Protein AF-A0A2V9P1N3-F1 (afdb_monomer)

Solvent-accessible surface area (backbone atoms only — not comparable to full-atom values): 7819 Å² total; per-residue (Å²): 122,79,70,84,74,66,87,66,58,47,77,62,21,64,32,61,63,44,96,41,35,33,43,36,26,7,25,31,61,86,77,33,31,44,36,36,34,40,31,68,61,78,52,60,45,81,46,84,56,72,64,86,40,97,46,54,18,40,27,36,18,36,30,47,68,40,92,42,38,32,39,37,25,7,20,25,29,55,65,27,61,36,38,34,39,30,65,62,82,52,49,41,81,47,78,66,72,87,90,54,98,69,39,31,60,24,33,32,45,47,51,47,58,82,44,90,43,40,30,42,36,35,33,32,33,24,32,60,93,61,81,54,43,75,44,82,39,35,36,38,32,66,61,84,48,47,38,82,49,137

Radius of gyration: 15.2 Å; Cα contacts (8 Å, |Δi|>4): 409; chains: 1; bounding box: 40×20×45 Å

Mean predicted aligned error: 4.46 Å

Secondary structure (DSSP, 8-state):
------TTEEEEEEEEEETTEEEEEEEETTTTEEEEEEE-SS-EEEE------SS-EEEEEEEEEETTEEEEEEEESSS-EEEEEE-SS-EEE-PPP---TT-EEEEEEEEEEEETTEEEEEEEEEEGGGTTEEEEEEEEE-SS-EEE--

pLDDT: mean 92.01, std 10.09, range [45.69, 98.88]

Foldseek 3Di:
DDAPDDPAWDWQEKDAPDLQWIKIWWARPVQLAIWIWTGRNPDIDTADEDAPESHRDTWNYKEDQHLQWIKTWWARAFQGIWIWTGRNPYIDTADADDDDNQKTNWIWHDWYDPHLQWIKTKDWIFRVVVVRDIDIWMWTRRNRHIDTDD

Structure (mmCIF, N/CA/C/O backbone):
data_AF-A0A2V9P1N3-F1
#
_entry.id   AF-A0A2V9P1N3-F1
#
loop_
_atom_site.group_PDB
_atom_site.id
_atom_site.type_symbol
_atom_site.label_atom_id
_atom_site.label_alt_id
_atom_site.label_comp_id
_atom_site.label_asym_id
_atom_site.label_entity_id
_atom_site.label_seq_id
_atom_site.pdbx_PDB_ins_code
_atom_site.Cartn_x
_atom_site.Cartn_y
_atom_site.Cartn_z
_atom_site.occupancy
_atom_site.B_iso_or_equiv
_atom_site.auth_seq_id
_atom_site.auth_comp_id
_atom_site.auth_asym_id
_atom_site.auth_atom_id
_atom_site.pdbx_PDB_model_num
ATOM 1 N N . MET A 1 1 ? 17.206 -10.928 -11.844 1.00 45.69 1 MET A N 1
ATOM 2 C CA . MET A 1 1 ? 18.199 -10.414 -10.870 1.00 45.69 1 MET A CA 1
ATOM 3 C C . MET A 1 1 ? 17.622 -10.559 -9.470 1.00 45.69 1 MET A C 1
ATOM 5 O O . MET A 1 1 ? 16.397 -10.562 -9.383 1.00 45.69 1 MET A O 1
ATOM 9 N N . PRO A 1 2 ? 18.433 -10.720 -8.407 1.00 54.91 2 PRO A N 1
ATOM 10 C CA . PRO A 1 2 ? 17.907 -10.651 -7.044 1.00 54.91 2 PRO A CA 1
ATOM 11 C C . PRO A 1 2 ? 17.276 -9.272 -6.787 1.00 54.91 2 PRO A C 1
ATOM 13 O O . PRO A 1 2 ? 17.628 -8.307 -7.469 1.00 54.91 2 PRO A O 1
ATOM 16 N N . SER A 1 3 ? 16.337 -9.203 -5.835 1.00 56.53 3 SER A N 1
ATOM 17 C CA . SER A 1 3 ? 15.799 -7.938 -5.310 1.00 56.53 3 SER A CA 1
ATOM 18 C C . SER A 1 3 ? 16.951 -6.971 -5.012 1.00 56.53 3 SER A C 1
ATOM 20 O O . SER A 1 3 ? 17.994 -7.443 -4.544 1.00 56.53 3 SER A O 1
ATOM 22 N N . PRO A 1 4 ? 16.802 -5.649 -5.234 1.00 65.69 4 PRO A N 1
ATOM 23 C CA . PRO A 1 4 ? 17.688 -4.685 -4.602 1.00 65.69 4 PRO A CA 1
ATOM 24 C C . PRO A 1 4 ? 17.687 -5.016 -3.108 1.00 65.69 4 PRO A C 1
ATOM 26 O O . PRO A 1 4 ? 16.629 -5.029 -2.485 1.00 65.69 4 PRO A O 1
ATOM 29 N N . SER A 1 5 ? 18.832 -5.427 -2.573 1.00 59.41 5 SER A N 1
ATOM 30 C CA . SER A 1 5 ? 18.956 -5.792 -1.167 1.00 59.41 5 SER A CA 1
ATOM 31 C C . SER A 1 5 ? 19.928 -4.832 -0.512 1.00 59.41 5 SER A C 1
ATOM 33 O O . SER A 1 5 ? 21.139 -4.912 -0.743 1.00 59.41 5 SER A O 1
ATOM 35 N N . VAL A 1 6 ? 19.391 -3.951 0.322 1.00 53.31 6 VAL A N 1
ATOM 36 C CA . VAL A 1 6 ? 20.082 -3.535 1.539 1.00 53.31 6 VAL A CA 1
ATOM 37 C C . VAL A 1 6 ? 19.714 -4.583 2.598 1.00 53.31 6 VAL A C 1
ATOM 39 O O . VAL A 1 6 ?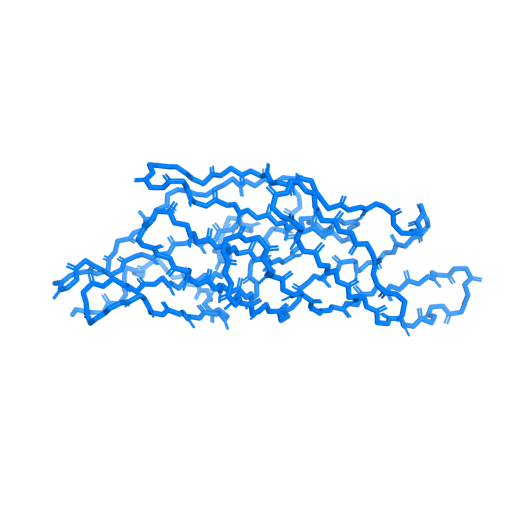 18.632 -5.165 2.550 1.00 53.31 6 VAL A O 1
ATOM 42 N N . ASN A 1 7 ? 20.640 -4.941 3.488 1.00 60.03 7 ASN A N 1
ATOM 43 C CA . ASN A 1 7 ? 20.359 -5.939 4.524 1.00 60.03 7 ASN A CA 1
ATOM 44 C C . ASN A 1 7 ? 19.136 -5.516 5.365 1.00 60.03 7 ASN A C 1
ATOM 46 O O . ASN A 1 7 ? 19.045 -4.355 5.754 1.00 60.03 7 ASN A O 1
ATOM 50 N N . ASP A 1 8 ? 18.273 -6.487 5.682 1.00 73.88 8 ASP A N 1
ATOM 51 C CA . ASP A 1 8 ? 17.129 -6.408 6.610 1.00 73.88 8 ASP A CA 1
ATOM 52 C C . ASP A 1 8 ? 15.772 -5.902 6.072 1.00 73.88 8 ASP A C 1
ATOM 54 O O . ASP A 1 8 ? 14.832 -5.781 6.857 1.00 73.88 8 ASP A O 1
ATOM 58 N N . ASP A 1 9 ? 15.591 -5.708 4.765 1.00 87.44 9 ASP A N 1
ATOM 59 C CA . ASP A 1 9 ? 14.266 -5.419 4.184 1.00 87.44 9 ASP A CA 1
ATOM 60 C C . ASP A 1 9 ? 13.329 -6.647 4.199 1.00 87.44 9 ASP A C 1
ATOM 62 O O . ASP A 1 9 ? 13.755 -7.784 3.977 1.00 87.44 9 ASP A O 1
ATOM 66 N N . ILE A 1 10 ? 12.029 -6.426 4.437 1.00 91.56 10 ILE A N 1
ATOM 67 C CA . ILE A 1 10 ? 10.997 -7.477 4.409 1.00 91.56 10 ILE A CA 1
ATOM 68 C C . ILE A 1 10 ? 9.875 -7.050 3.466 1.00 91.56 10 ILE A C 1
ATOM 70 O O . ILE A 1 10 ? 9.320 -5.966 3.631 1.00 91.56 10 ILE A O 1
ATOM 74 N N . LEU A 1 11 ? 9.509 -7.926 2.525 1.00 94.62 11 LEU A N 1
ATOM 75 C CA . LEU A 1 11 ? 8.337 -7.774 1.657 1.00 94.62 11 LEU A CA 1
ATOM 76 C C . LEU A 1 11 ? 7.183 -8.632 2.185 1.00 94.62 11 LEU A C 1
ATOM 78 O O . LEU A 1 11 ? 7.379 -9.808 2.499 1.00 94.62 11 LEU A O 1
ATOM 82 N N . PHE A 1 12 ? 5.992 -8.045 2.267 1.00 97.19 12 PHE A N 1
ATOM 83 C CA . PHE A 1 12 ? 4.785 -8.688 2.794 1.00 97.19 12 PHE A CA 1
ATOM 84 C C . PHE A 1 12 ? 3.738 -8.963 1.711 1.00 97.19 12 PHE A C 1
ATOM 86 O O . PHE A 1 12 ? 3.041 -9.973 1.794 1.00 97.19 12 PHE A O 1
ATOM 93 N N . GLY A 1 13 ? 3.659 -8.107 0.689 1.00 97.69 13 GLY A N 1
ATOM 94 C CA . GLY A 1 13 ? 2.672 -8.205 -0.384 1.00 97.69 13 GLY A CA 1
ATOM 95 C C . GLY A 1 13 ? 3.305 -8.107 -1.768 1.00 97.69 13 GLY A C 1
ATOM 96 O O . GLY A 1 13 ? 4.335 -7.455 -1.942 1.00 97.69 13 GLY A O 1
ATOM 97 N N . VAL A 1 14 ? 2.674 -8.749 -2.751 1.00 98.50 14 VAL A N 1
ATOM 98 C CA . VAL A 1 14 ? 3.022 -8.655 -4.172 1.00 98.50 14 VAL A CA 1
ATOM 99 C C . VAL A 1 14 ? 1.758 -8.771 -5.017 1.00 98.50 14 VAL A C 1
ATOM 101 O O . VAL A 1 14 ? 0.900 -9.596 -4.708 1.00 98.50 14 VAL A O 1
ATOM 104 N N . ASP A 1 15 ? 1.663 -7.979 -6.080 1.00 98.62 15 ASP A N 1
ATOM 105 C CA . ASP A 1 15 ? 0.611 -8.096 -7.090 1.00 98.62 15 ASP A CA 1
ATOM 106 C C . ASP A 1 15 ? 1.134 -7.705 -8.480 1.00 98.62 15 ASP A C 1
ATOM 108 O O . ASP A 1 15 ? 2.130 -6.986 -8.603 1.00 98.62 15 ASP A O 1
ATOM 112 N N . ALA A 1 16 ? 0.499 -8.214 -9.534 1.00 98.06 16 ALA A N 1
ATOM 113 C CA . ALA A 1 16 ? 0.950 -8.063 -10.913 1.00 98.06 16 ALA A CA 1
ATOM 114 C C . ALA A 1 16 ? -0.156 -7.515 -11.818 1.00 98.06 16 ALA A C 1
ATOM 116 O O . ALA A 1 16 ? -1.201 -8.139 -11.976 1.00 98.06 16 ALA A O 1
ATOM 117 N N . VAL A 1 17 ? 0.139 -6.417 -12.517 1.00 97.62 17 VAL A N 1
ATOM 118 C CA . VAL A 1 17 ? -0.677 -5.937 -13.644 1.00 97.62 17 VAL A CA 1
ATOM 119 C C . VAL A 1 17 ? -0.378 -6.773 -14.891 1.00 97.62 17 VAL A C 1
ATOM 121 O O . VAL A 1 17 ? -1.272 -7.137 -15.654 1.00 97.62 17 VAL A O 1
ATOM 124 N N . ALA A 1 18 ? 0.902 -7.089 -15.112 1.00 97.69 18 ALA A N 1
ATOM 125 C CA . ALA A 1 18 ? 1.386 -7.849 -16.259 1.00 97.69 18 ALA A CA 1
ATOM 126 C C . ALA A 1 18 ? 2.719 -8.547 -15.941 1.00 97.69 18 ALA A C 1
ATOM 128 O O . ALA A 1 18 ? 3.355 -8.298 -14.920 1.00 97.69 18 ALA A O 1
ATOM 129 N N . SER A 1 19 ? 3.215 -9.390 -16.854 1.00 97.38 19 SER A N 1
ATOM 130 C CA . SER A 1 19 ? 4.518 -10.068 -16.692 1.00 97.38 19 SER A CA 1
ATOM 131 C C . SER A 1 19 ? 5.719 -9.115 -16.572 1.00 97.38 19 SER A C 1
ATOM 133 O O . SER A 1 19 ? 6.813 -9.530 -16.189 1.00 97.38 19 SER A O 1
ATOM 135 N N . ASN A 1 20 ? 5.528 -7.856 -16.956 1.00 97.31 20 ASN A N 1
ATOM 136 C CA . ASN A 1 20 ? 6.509 -6.778 -16.937 1.00 97.31 20 ASN A CA 1
ATOM 137 C C . ASN A 1 20 ? 6.068 -5.584 -16.080 1.00 97.31 20 ASN A C 1
ATOM 139 O O . ASN A 1 20 ? 6.581 -4.488 -16.271 1.00 97.31 20 ASN A O 1
ATOM 143 N N . ASP A 1 21 ? 5.090 -5.791 -15.202 1.00 98.31 21 ASP A N 1
ATOM 144 C CA . ASP A 1 21 ? 4.570 -4.757 -14.318 1.00 98.31 21 ASP A CA 1
ATOM 145 C C . ASP A 1 21 ? 4.055 -5.426 -13.042 1.00 98.31 21 ASP A C 1
ATOM 147 O O . ASP A 1 21 ? 2.928 -5.929 -12.985 1.00 98.31 21 ASP A O 1
ATOM 151 N N . VAL A 1 22 ? 4.949 -5.530 -12.059 1.00 98.56 22 VAL A N 1
ATOM 152 C CA . VAL A 1 22 ? 4.690 -6.196 -10.778 1.00 98.56 22 VAL A CA 1
ATOM 153 C C . VAL A 1 22 ? 5.157 -5.288 -9.656 1.00 98.56 22 VAL A C 1
ATOM 155 O O . VAL A 1 22 ? 6.270 -4.764 -9.698 1.00 98.56 22 VAL A O 1
ATOM 158 N N . TRP A 1 23 ? 4.329 -5.142 -8.633 1.00 98.50 23 TRP A N 1
ATOM 159 C CA . TRP A 1 23 ? 4.631 -4.365 -7.441 1.00 98.50 23 TRP A CA 1
ATOM 160 C C . TRP A 1 23 ? 4.787 -5.288 -6.248 1.00 98.50 23 TRP A C 1
ATOM 162 O O . TRP A 1 23 ? 3.983 -6.196 -6.056 1.00 98.50 23 TRP A O 1
ATOM 172 N N . ALA A 1 24 ? 5.802 -5.042 -5.425 1.00 98.00 24 ALA A N 1
ATOM 173 C CA . ALA A 1 24 ? 5.909 -5.644 -4.106 1.00 98.00 24 ALA A CA 1
ATOM 174 C C . ALA A 1 24 ? 6.114 -4.562 -3.051 1.00 98.00 24 ALA A C 1
ATOM 176 O O . ALA A 1 24 ? 6.767 -3.544 -3.295 1.00 98.00 24 ALA A O 1
ATOM 177 N N . VAL A 1 25 ? 5.533 -4.785 -1.877 1.00 98.06 25 VAL A N 1
ATOM 178 C CA . VAL A 1 25 ? 5.512 -3.806 -0.792 1.00 98.06 25 VAL A CA 1
ATOM 179 C C . VAL A 1 25 ? 5.921 -4.430 0.526 1.00 98.06 25 VAL A C 1
ATOM 181 O O . VAL A 1 25 ? 5.774 -5.638 0.746 1.00 98.06 25 VAL A O 1
ATOM 184 N N . GLY A 1 26 ? 6.447 -3.596 1.410 1.00 96.44 26 GLY A N 1
ATOM 185 C CA . GLY A 1 26 ? 6.920 -4.043 2.699 1.00 96.44 26 GLY A CA 1
ATOM 186 C C . GLY A 1 26 ? 7.429 -2.927 3.594 1.00 96.44 26 GLY A C 1
ATOM 187 O O . GLY A 1 26 ? 6.889 -1.817 3.605 1.00 96.44 26 GLY A O 1
ATOM 188 N N . ARG A 1 27 ? 8.496 -3.234 4.335 1.00 93.38 27 ARG A N 1
ATOM 189 C CA . ARG A 1 27 ? 9.238 -2.269 5.152 1.00 93.38 27 ARG A CA 1
ATOM 190 C C . ARG A 1 27 ? 10.741 -2.434 4.995 1.00 93.38 27 ARG A C 1
ATOM 192 O O . ARG A 1 27 ? 11.226 -3.563 4.868 1.00 93.38 27 ARG A O 1
ATOM 199 N N . SER A 1 28 ? 11.465 -1.329 5.130 1.00 90.31 28 SER A N 1
ATOM 200 C CA . SER A 1 28 ? 12.897 -1.375 5.415 1.00 90.31 28 SER A CA 1
ATOM 201 C C . SER A 1 28 ? 13.129 -1.383 6.921 1.00 90.31 28 SER A C 1
ATOM 203 O O . SER A 1 28 ? 12.667 -0.483 7.622 1.00 90.31 28 SER A O 1
ATOM 205 N N . GLN A 1 29 ? 13.828 -2.392 7.451 1.00 78.25 29 GLN A N 1
ATOM 206 C CA . GLN A 1 29 ? 14.043 -2.484 8.903 1.00 78.25 29 GLN A CA 1
ATOM 207 C C . GLN A 1 29 ? 15.134 -1.561 9.437 1.00 78.25 29 GLN A C 1
ATOM 209 O O . GLN A 1 29 ? 15.116 -1.260 10.627 1.00 78.25 29 GLN A O 1
ATOM 214 N N . GLN A 1 30 ? 16.070 -1.104 8.602 1.00 77.12 30 GLN A N 1
ATOM 215 C CA . GLN A 1 30 ? 17.079 -0.142 9.058 1.00 77.12 30 GLN A CA 1
ATOM 216 C C . GLN A 1 30 ? 16.466 1.231 9.326 1.00 77.12 30 GLN A C 1
ATOM 218 O O . GLN A 1 30 ? 16.861 1.907 10.273 1.00 77.12 30 GLN A O 1
ATOM 223 N N . GLU A 1 31 ? 15.500 1.624 8.497 1.00 80.06 31 GLU A N 1
ATOM 224 C CA . GLU A 1 31 ? 14.904 2.958 8.532 1.00 80.06 31 GLU A CA 1
ATOM 225 C C . GLU A 1 31 ? 13.496 2.975 9.143 1.00 80.06 31 GLU A C 1
ATOM 227 O O . GLU A 1 31 ? 12.990 4.051 9.443 1.00 80.06 31 GLU A O 1
ATOM 232 N N . ALA A 1 32 ? 12.879 1.806 9.365 1.00 87.12 32 ALA A N 1
ATOM 233 C CA . ALA A 1 32 ? 11.502 1.677 9.853 1.00 87.12 32 ALA A CA 1
ATOM 234 C C . ALA A 1 32 ? 10.466 2.397 8.958 1.00 87.12 32 ALA A C 1
ATOM 236 O O . ALA A 1 32 ? 9.439 2.898 9.422 1.00 87.12 32 ALA A O 1
ATOM 237 N N . VAL A 1 33 ? 10.741 2.434 7.652 1.00 93.56 33 VAL A N 1
ATOM 238 C CA . VAL A 1 33 ? 9.937 3.107 6.622 1.00 93.56 33 VAL A CA 1
ATOM 239 C C . VAL A 1 33 ? 9.248 2.108 5.698 1.00 93.56 33 VAL A C 1
ATOM 241 O O . VAL A 1 33 ? 9.676 0.955 5.568 1.00 93.56 33 VAL A O 1
ATOM 244 N N . THR A 1 34 ? 8.209 2.580 5.009 1.00 96.38 34 THR A N 1
ATOM 245 C CA . THR A 1 34 ? 7.577 1.854 3.907 1.00 96.38 34 THR A CA 1
ATOM 246 C C . THR A 1 34 ? 8.598 1.510 2.825 1.00 96.38 34 THR A C 1
ATOM 248 O O . THR A 1 34 ? 9.529 2.266 2.551 1.00 96.38 34 THR A O 1
ATOM 251 N N . LEU A 1 35 ? 8.408 0.355 2.192 1.00 95.88 35 LEU A N 1
ATOM 252 C CA . LEU A 1 35 ? 9.185 -0.068 1.034 1.00 95.88 35 LEU A CA 1
ATOM 253 C C . LEU A 1 35 ? 8.227 -0.414 -0.100 1.00 95.88 35 LEU A C 1
ATOM 255 O O . LEU A 1 35 ? 7.338 -1.243 0.086 1.00 95.88 35 LEU A O 1
ATOM 259 N N . THR A 1 36 ? 8.444 0.173 -1.276 1.00 97.31 36 THR A N 1
ATOM 260 C CA . THR A 1 36 ? 7.811 -0.274 -2.521 1.00 97.31 36 THR A CA 1
ATOM 261 C C . THR A 1 36 ? 8.885 -0.573 -3.555 1.00 97.31 36 THR A C 1
ATOM 263 O O . THR A 1 36 ? 9.858 0.172 -3.703 1.00 97.31 36 THR A O 1
ATOM 266 N N . ILE A 1 37 ? 8.731 -1.693 -4.254 1.00 96.38 37 ILE A N 1
ATOM 267 C CA . ILE A 1 37 ? 9.598 -2.077 -5.363 1.00 96.38 37 ILE A CA 1
ATOM 268 C C . ILE A 1 37 ? 8.754 -2.452 -6.578 1.00 96.38 37 ILE A C 1
ATOM 270 O O . ILE A 1 37 ? 7.677 -3.036 -6.446 1.00 96.38 37 ILE A O 1
ATOM 274 N N . HIS A 1 38 ? 9.269 -2.132 -7.761 1.00 97.56 38 HIS A N 1
ATOM 275 C CA . HIS A 1 38 ? 8.588 -2.333 -9.036 1.00 97.56 38 HIS A CA 1
ATOM 276 C C . HIS A 1 38 ? 9.447 -3.135 -10.008 1.00 97.56 38 HIS A C 1
ATOM 278 O O . HIS A 1 38 ? 10.651 -2.892 -10.124 1.00 97.56 38 HIS A O 1
ATOM 284 N N . TRP A 1 39 ? 8.825 -4.098 -10.683 1.00 97.75 39 TRP A N 1
ATOM 285 C CA . TRP A 1 39 ? 9.405 -4.889 -11.761 1.00 97.75 39 TRP A CA 1
ATOM 286 C C . TRP A 1 39 ? 8.957 -4.345 -13.109 1.00 97.75 39 TRP A C 1
ATOM 288 O O . TRP A 1 39 ? 7.772 -4.393 -13.430 1.00 97.75 39 TRP A O 1
ATOM 298 N N . ASP A 1 40 ? 9.920 -3.939 -13.930 1.00 96.19 40 ASP A N 1
ATOM 299 C CA . ASP A 1 40 ? 9.675 -3.365 -15.260 1.00 96.19 40 ASP A CA 1
ATOM 300 C C . ASP A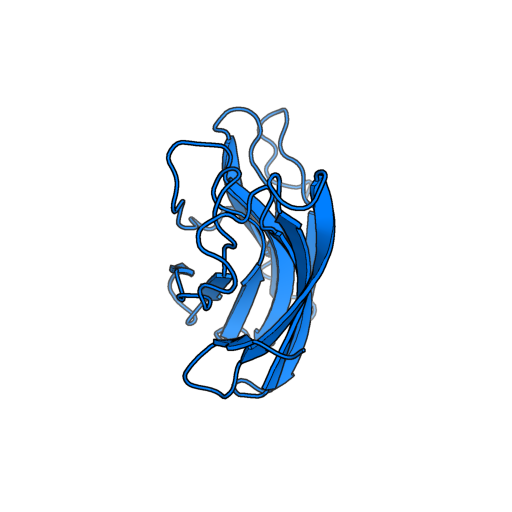 1 40 ? 9.707 -4.393 -16.413 1.00 96.19 40 ASP A C 1
ATOM 302 O O . ASP A 1 40 ? 9.708 -4.033 -17.593 1.00 96.19 40 ASP A O 1
ATOM 306 N N . GLY A 1 41 ? 9.784 -5.692 -16.098 1.00 96.50 41 GLY A N 1
ATOM 307 C CA . GLY A 1 41 ? 10.018 -6.760 -17.082 1.00 96.50 41 GLY A CA 1
ATOM 308 C C . GLY A 1 41 ? 11.468 -7.215 -17.193 1.00 96.50 41 GLY A C 1
ATOM 309 O O . GLY A 1 41 ? 11.729 -8.266 -17.783 1.00 96.50 41 GLY A O 1
ATOM 310 N N . SER A 1 42 ? 12.406 -6.467 -16.618 1.00 96.19 42 SER A N 1
ATOM 311 C CA . SER A 1 42 ? 13.841 -6.740 -16.704 1.00 96.19 42 SER A CA 1
ATOM 312 C C . SER A 1 42 ? 14.559 -6.658 -15.356 1.00 96.19 42 SER A C 1
ATOM 314 O O . SER A 1 42 ? 15.448 -7.475 -15.074 1.00 96.19 42 SER A O 1
ATOM 316 N N . ALA A 1 43 ? 14.160 -5.715 -14.506 1.00 95.12 43 ALA A N 1
ATOM 317 C CA . ALA A 1 43 ? 14.780 -5.432 -13.228 1.00 95.12 43 ALA A CA 1
ATOM 318 C C . ALA A 1 43 ? 13.741 -5.012 -12.186 1.00 95.12 43 ALA A C 1
ATOM 320 O O . ALA A 1 43 ? 12.715 -4.415 -12.499 1.00 95.12 43 ALA A O 1
ATOM 321 N N . TRP A 1 44 ? 14.051 -5.320 -10.927 1.00 95.44 44 TRP A N 1
ATOM 322 C CA . TRP A 1 44 ? 13.372 -4.730 -9.781 1.00 95.44 44 TRP A CA 1
ATOM 323 C C . TRP A 1 44 ? 14.068 -3.418 -9.421 1.00 95.44 44 TRP A C 1
ATOM 325 O O . TRP A 1 44 ? 15.301 -3.373 -9.378 1.00 95.44 44 TRP A O 1
ATOM 335 N N . SER A 1 45 ? 13.299 -2.379 -9.120 1.00 94.00 45 SER A N 1
ATOM 336 C CA . SER A 1 45 ? 13.805 -1.091 -8.640 1.00 94.00 45 SER A CA 1
ATOM 337 C C . SER A 1 45 ? 12.999 -0.603 -7.441 1.00 94.00 45 SER A C 1
ATOM 339 O O . SER A 1 45 ? 11.808 -0.884 -7.340 1.00 94.00 45 SER A O 1
ATOM 341 N N . VAL A 1 46 ? 13.657 0.095 -6.512 1.00 94.31 46 VAL A N 1
ATOM 342 C CA . VAL A 1 46 ? 12.973 0.748 -5.388 1.00 94.31 46 VAL A CA 1
ATOM 343 C C . VAL A 1 46 ? 12.277 1.999 -5.904 1.00 94.31 46 VAL A C 1
ATOM 345 O O . VAL A 1 46 ? 12.914 2.837 -6.545 1.00 94.31 46 VAL A O 1
ATOM 348 N N . VAL A 1 47 ? 10.992 2.134 -5.588 1.00 96.56 47 VAL A N 1
ATOM 349 C CA . VAL A 1 47 ? 10.206 3.332 -5.879 1.00 96.56 47 VAL A CA 1
ATOM 350 C C . VAL A 1 47 ? 9.937 4.055 -4.555 1.00 96.56 47 VAL A C 1
ATOM 352 O O . VAL A 1 47 ? 9.463 3.429 -3.605 1.00 96.56 47 VAL A O 1
ATOM 355 N N . PRO A 1 48 ? 10.263 5.355 -4.436 1.00 96.06 48 PRO A N 1
ATOM 356 C CA . PRO A 1 48 ? 10.012 6.102 -3.208 1.00 96.06 48 PRO A CA 1
ATOM 357 C C . PRO A 1 48 ? 8.526 6.130 -2.841 1.00 96.06 48 PRO A C 1
ATOM 359 O O . PRO A 1 48 ? 7.686 6.468 -3.675 1.00 96.06 48 PRO A O 1
ATOM 362 N N . SER A 1 49 ? 8.221 5.834 -1.581 1.00 97.25 49 SER A N 1
ATOM 363 C CA . SER A 1 49 ? 6.875 5.883 -1.007 1.00 97.25 49 SER A CA 1
ATOM 364 C C . SER A 1 49 ? 6.833 6.784 0.231 1.00 97.25 49 SER A C 1
ATOM 366 O O . SER A 1 49 ? 7.855 6.973 0.898 1.00 97.25 49 SER A O 1
ATOM 368 N N . PRO A 1 50 ? 5.674 7.391 0.540 1.00 97.00 50 PRO A N 1
ATOM 369 C CA . PRO A 1 50 ? 5.544 8.263 1.697 1.00 97.00 50 PRO A CA 1
ATOM 370 C C . PRO A 1 50 ? 5.556 7.476 3.016 1.00 97.00 50 PRO A C 1
ATOM 372 O O . PRO A 1 50 ? 5.133 6.325 3.087 1.00 97.00 50 PRO A O 1
ATOM 375 N N . ASN A 1 51 ? 5.995 8.149 4.080 1.00 95.31 51 ASN A N 1
ATOM 376 C CA . ASN A 1 51 ? 5.906 7.689 5.464 1.00 95.31 51 ASN A CA 1
ATOM 377 C C . ASN A 1 51 ? 5.072 8.706 6.235 1.00 95.31 51 ASN A C 1
ATOM 379 O O . ASN A 1 51 ? 5.408 9.889 6.243 1.00 95.31 51 ASN A O 1
ATOM 383 N N . ASP A 1 52 ? 3.982 8.259 6.848 1.00 93.62 52 ASP A N 1
ATOM 384 C CA . ASP A 1 52 ? 2.973 9.139 7.454 1.00 93.62 52 ASP A CA 1
ATOM 385 C C . ASP A 1 52 ? 3.047 9.146 8.993 1.00 93.62 52 ASP A C 1
ATOM 387 O O . ASP A 1 52 ? 2.138 9.582 9.699 1.00 93.62 52 ASP A O 1
ATOM 391 N N . SER A 1 53 ? 4.159 8.635 9.522 1.00 92.56 53 SER A N 1
ATOM 392 C CA . SER A 1 53 ? 4.528 8.648 10.932 1.00 92.56 53 SER A CA 1
ATOM 393 C C . SER A 1 53 ? 6.048 8.668 11.076 1.00 92.56 53 SER A C 1
ATOM 395 O O . SER A 1 53 ? 6.773 8.209 10.193 1.00 92.56 53 SER A O 1
ATOM 397 N N . THR A 1 54 ? 6.533 9.176 12.208 1.00 90.56 54 THR A N 1
ATOM 398 C CA . THR A 1 54 ? 7.938 9.044 12.627 1.00 90.56 54 THR A CA 1
ATOM 399 C C . THR A 1 54 ? 8.229 7.711 13.329 1.00 90.56 54 THR A C 1
ATOM 401 O O . THR A 1 54 ? 9.378 7.444 13.664 1.00 90.56 54 THR A O 1
ATOM 404 N N . GLU A 1 55 ? 7.194 6.919 13.621 1.00 92.00 55 GLU A N 1
ATOM 405 C CA . GLU A 1 55 ? 7.297 5.529 14.096 1.00 92.00 55 GLU A CA 1
ATOM 406 C C . GLU A 1 55 ? 7.389 4.546 12.909 1.00 92.00 55 GLU A C 1
ATOM 408 O O . GLU A 1 55 ? 7.412 4.974 11.759 1.00 92.00 55 GLU A O 1
ATOM 413 N N . ASP A 1 56 ? 7.403 3.233 13.171 1.00 91.81 56 ASP A N 1
ATOM 414 C CA . ASP A 1 56 ? 7.396 2.185 12.137 1.00 91.81 56 ASP A CA 1
ATOM 415 C C . ASP A 1 56 ? 6.259 2.383 11.119 1.00 91.81 56 ASP A C 1
ATOM 417 O O . ASP A 1 56 ? 5.079 2.357 11.476 1.00 91.81 56 ASP A O 1
ATOM 421 N N . ASN A 1 57 ? 6.607 2.501 9.838 1.00 95.56 57 ASN A N 1
ATOM 422 C CA . ASN A 1 57 ? 5.657 2.466 8.728 1.00 95.56 57 ASN A CA 1
ATOM 423 C C . ASN A 1 57 ? 5.827 1.147 7.973 1.00 95.56 57 ASN A C 1
ATOM 425 O O . ASN A 1 57 ? 6.933 0.787 7.569 1.00 95.56 57 ASN A O 1
ATOM 429 N N . ILE A 1 58 ? 4.736 0.410 7.786 1.00 96.88 58 ILE A N 1
ATOM 430 C CA . ILE A 1 58 ? 4.768 -0.922 7.176 1.00 96.88 58 ILE A CA 1
ATOM 431 C C . ILE A 1 58 ? 3.620 -1.025 6.184 1.00 96.88 58 ILE A C 1
ATOM 433 O O . ILE A 1 58 ? 2.497 -0.656 6.514 1.00 96.88 58 ILE A O 1
ATOM 437 N N . LEU A 1 59 ? 3.897 -1.548 4.989 1.00 98.38 59 LEU A N 1
ATOM 438 C CA . LEU A 1 59 ? 2.881 -1.940 4.012 1.00 98.38 59 LEU A CA 1
ATOM 439 C C . LEU A 1 59 ? 2.749 -3.463 4.017 1.00 98.38 59 LEU A C 1
ATOM 441 O O . LEU A 1 59 ? 3.739 -4.169 3.831 1.00 98.38 59 LEU A O 1
ATOM 445 N N . PHE A 1 60 ? 1.540 -3.971 4.231 1.00 98.38 60 PHE A N 1
ATOM 446 C CA . PHE A 1 60 ? 1.256 -5.406 4.306 1.00 98.38 60 PHE A CA 1
ATOM 447 C C . PHE A 1 60 ? 0.632 -5.960 3.029 1.00 98.38 60 PHE A C 1
ATOM 449 O O . PHE A 1 60 ? 0.889 -7.110 2.679 1.00 98.38 60 PHE A O 1
ATOM 456 N N . GLY A 1 61 ? -0.163 -5.149 2.333 1.00 98.56 61 GLY A N 1
ATOM 457 C CA . GLY A 1 61 ? -0.886 -5.556 1.136 1.00 98.56 61 GLY A CA 1
ATOM 458 C C . GLY A 1 61 ? -0.695 -4.566 -0.002 1.00 98.56 61 GLY A C 1
ATOM 459 O O . GLY A 1 61 ? -0.540 -3.369 0.233 1.00 98.56 61 GLY A O 1
ATOM 460 N N . VAL A 1 62 ? -0.730 -5.075 -1.232 1.00 98.88 62 VAL A N 1
ATOM 461 C CA . VAL A 1 62 ? -0.765 -4.288 -2.468 1.00 98.88 62 VAL A CA 1
ATOM 462 C C . VAL A 1 62 ? -1.794 -4.900 -3.414 1.00 98.88 62 VAL A C 1
ATOM 464 O O . VAL A 1 62 ? -1.922 -6.121 -3.457 1.00 98.88 62 VAL A O 1
ATOM 467 N N . ALA A 1 63 ? -2.531 -4.059 -4.133 1.00 98.75 63 ALA A N 1
ATOM 468 C CA . ALA A 1 63 ? -3.426 -4.456 -5.212 1.00 98.75 63 ALA A CA 1
ATOM 469 C C . ALA A 1 63 ? -3.224 -3.518 -6.405 1.00 98.75 63 ALA A C 1
ATOM 471 O O . ALA A 1 63 ? -3.208 -2.296 -6.242 1.00 98.75 63 ALA A O 1
ATOM 472 N N . ALA A 1 64 ? -3.066 -4.085 -7.595 1.00 98.25 64 ALA A N 1
ATOM 473 C CA . ALA A 1 64 ? -2.797 -3.348 -8.818 1.00 98.25 64 ALA A CA 1
ATOM 474 C C . ALA A 1 64 ? -3.972 -3.482 -9.797 1.00 98.25 64 ALA A C 1
ATOM 476 O O . ALA A 1 64 ? -4.269 -4.571 -10.283 1.00 98.25 64 ALA A O 1
ATOM 477 N N . VAL A 1 65 ? -4.639 -2.366 -10.102 1.00 98.00 65 VAL A N 1
ATOM 478 C CA . VAL A 1 65 ? -5.747 -2.314 -11.073 1.00 98.00 65 VAL A CA 1
ATOM 479 C C . VAL A 1 65 ? -5.183 -2.141 -12.483 1.00 98.00 65 VAL A C 1
ATOM 481 O O . VAL A 1 65 ? -5.510 -2.894 -13.401 1.00 98.00 65 VAL A O 1
ATOM 484 N N . THR A 1 66 ? -4.295 -1.161 -12.647 1.00 98.25 66 THR A N 1
ATOM 485 C CA . THR A 1 66 ? -3.536 -0.874 -13.871 1.00 98.25 66 THR A CA 1
ATOM 486 C C . THR A 1 66 ? -2.148 -0.342 -13.506 1.00 98.25 66 THR A C 1
ATOM 488 O O . THR A 1 66 ? -1.869 -0.032 -12.351 1.00 98.25 66 THR A O 1
ATOM 491 N N . SER A 1 67 ? -1.265 -0.166 -14.496 1.00 97.62 67 SER A N 1
ATOM 492 C CA . SER A 1 67 ? 0.100 0.369 -14.310 1.00 97.62 67 SER A CA 1
ATOM 493 C C . SER A 1 67 ? 0.173 1.738 -13.616 1.00 97.62 67 SER A C 1
ATOM 495 O O . SER A 1 67 ? 1.228 2.150 -13.134 1.00 97.62 67 SER A O 1
ATOM 497 N N . ASN A 1 68 ? -0.937 2.472 -13.615 1.00 97.69 68 ASN A N 1
ATOM 498 C CA . ASN A 1 68 ? -1.083 3.812 -13.057 1.00 97.69 68 ASN A CA 1
ATOM 499 C C . ASN A 1 68 ? -2.185 3.900 -11.990 1.00 97.69 68 ASN A C 1
ATOM 501 O O . ASN A 1 68 ? -2.648 4.997 -11.696 1.00 97.69 68 ASN A O 1
ATOM 505 N N . ASP A 1 69 ? -2.634 2.756 -11.476 1.00 98.56 69 ASP A N 1
ATOM 506 C CA . ASP A 1 69 ? -3.625 2.667 -10.411 1.00 98.56 69 ASP A CA 1
ATOM 507 C C . ASP A 1 69 ? -3.290 1.455 -9.540 1.00 98.56 69 ASP A C 1
ATOM 509 O O . ASP A 1 69 ? -3.715 0.323 -9.794 1.00 98.56 69 ASP A O 1
ATOM 513 N N . VAL A 1 70 ? -2.429 1.694 -8.551 1.00 98.81 70 VAL A N 1
ATOM 514 C CA . VAL A 1 70 ? -1.959 0.668 -7.615 1.00 98.81 70 VAL A CA 1
ATOM 515 C C . VAL A 1 70 ? -2.134 1.187 -6.202 1.00 98.81 70 VAL A C 1
ATOM 517 O O . VAL A 1 70 ? -1.800 2.330 -5.900 1.00 98.81 70 VAL A O 1
ATOM 520 N N . TRP A 1 71 ? -2.641 0.335 -5.325 1.00 98.88 71 TRP A N 1
ATOM 521 C CA . TRP A 1 71 ? -2.918 0.661 -3.937 1.00 98.88 71 TRP A CA 1
ATOM 522 C C . TRP A 1 71 ? -2.094 -0.217 -3.022 1.00 98.88 71 TRP A C 1
ATOM 524 O O . TRP A 1 71 ? -2.006 -1.423 -3.238 1.00 98.88 71 TRP A O 1
ATOM 534 N N . ALA A 1 72 ? -1.527 0.371 -1.976 1.00 98.88 72 ALA A N 1
ATOM 535 C CA . ALA A 1 72 ? -0.883 -0.377 -0.910 1.00 98.88 72 ALA A CA 1
ATOM 536 C C . ALA A 1 72 ? -1.408 0.069 0.449 1.00 98.88 72 ALA A C 1
ATOM 538 O O . ALA A 1 72 ? -1.712 1.244 0.661 1.00 98.88 72 ALA A O 1
ATOM 539 N N . VAL A 1 73 ? -1.528 -0.886 1.367 1.00 98.69 73 VAL A N 1
ATOM 540 C CA . VAL A 1 73 ? -2.129 -0.662 2.681 1.00 98.69 73 VAL A CA 1
ATOM 541 C C . VAL A 1 73 ? -1.299 -1.258 3.797 1.00 98.69 73 VAL A C 1
ATOM 543 O O . VAL A 1 73 ? -0.553 -2.222 3.604 1.00 98.69 73 VAL A O 1
ATOM 546 N N . GLY A 1 74 ? -1.439 -0.674 4.978 1.00 98.12 74 GLY A N 1
ATOM 547 C CA . GLY A 1 74 ? -0.687 -1.070 6.149 1.00 98.12 74 GLY A CA 1
ATOM 548 C C . GLY A 1 74 ? -0.971 -0.205 7.365 1.00 98.12 74 GLY A C 1
ATOM 549 O O . GLY A 1 74 ? -2.128 0.104 7.671 1.00 98.12 74 GLY A O 1
ATOM 550 N N . ASN A 1 75 ? 0.092 0.188 8.062 1.00 96.31 75 ASN A N 1
ATOM 551 C CA . ASN A 1 75 ? 0.033 1.075 9.218 1.00 96.31 75 ASN A CA 1
ATOM 552 C C . ASN A 1 75 ? 1.160 2.118 9.196 1.00 96.31 75 ASN A C 1
ATOM 554 O O . ASN A 1 75 ? 2.247 1.885 8.662 1.00 96.31 75 ASN A O 1
ATOM 558 N N . ALA A 1 76 ? 0.888 3.253 9.833 1.00 94.69 76 ALA A N 1
ATOM 559 C CA . ALA A 1 76 ? 1.843 4.311 10.123 1.00 94.69 76 ALA A CA 1
ATOM 560 C C . ALA A 1 76 ? 1.908 4.493 11.647 1.00 94.69 76 ALA A C 1
ATOM 562 O O . ALA A 1 76 ? 1.059 5.140 12.265 1.00 94.69 76 ALA A O 1
ATOM 563 N N . GLY A 1 77 ? 2.905 3.874 12.275 1.00 90.56 77 GLY A N 1
ATOM 564 C CA . GLY A 1 77 ? 2.980 3.717 13.725 1.00 90.56 77 GLY A CA 1
ATOM 565 C C . GLY A 1 77 ? 1.878 2.817 14.283 1.00 90.56 77 GLY A C 1
ATOM 566 O O . GLY A 1 77 ? 1.198 2.090 13.559 1.00 90.56 77 GLY A O 1
ATOM 567 N N . SER A 1 78 ? 1.691 2.856 15.600 1.00 83.44 78 SER A N 1
ATOM 568 C CA . SER A 1 78 ? 0.699 2.001 16.276 1.00 83.44 78 SER A CA 1
ATOM 569 C C . SER A 1 78 ? -0.735 2.546 16.251 1.00 83.44 78 SER A C 1
ATOM 571 O O . SER A 1 78 ? -1.660 1.848 16.657 1.00 83.44 78 SER A O 1
ATOM 573 N N . LEU A 1 79 ? -0.947 3.786 15.810 1.00 85.88 79 LEU A N 1
ATOM 574 C CA . LEU A 1 79 ? -2.211 4.506 16.012 1.00 85.88 79 LEU A CA 1
ATOM 575 C C . LEU A 1 79 ? -2.977 4.802 14.723 1.00 85.88 79 LEU A C 1
ATOM 577 O O . LEU A 1 79 ? -4.050 5.395 14.795 1.00 85.88 79 LEU A O 1
ATOM 581 N N . LYS A 1 80 ? -2.436 4.446 13.556 1.00 91.12 80 LYS A N 1
ATOM 582 C CA . LYS A 1 80 ? -2.999 4.874 12.278 1.00 91.12 80 LYS A CA 1
ATOM 583 C C . LYS A 1 80 ? -2.844 3.792 11.214 1.00 91.12 80 LYS A C 1
ATOM 585 O O . LYS A 1 80 ? -1.742 3.298 10.980 1.00 91.12 80 LYS A O 1
ATOM 590 N N . THR A 1 81 ? -3.941 3.469 10.542 1.00 95.75 81 THR A N 1
ATOM 591 C CA . THR A 1 81 ? -3.922 2.752 9.265 1.00 95.75 81 THR A CA 1
ATOM 592 C C . THR A 1 81 ? -3.250 3.599 8.186 1.00 95.75 81 THR A C 1
ATOM 594 O O . THR A 1 81 ? -3.280 4.828 8.221 1.00 95.75 81 THR A O 1
ATOM 597 N N . LEU A 1 82 ? -2.636 2.949 7.205 1.00 97.44 82 LEU A N 1
ATOM 598 C CA . LEU A 1 82 ? -2.021 3.620 6.066 1.00 97.44 82 LEU A CA 1
ATOM 599 C C . LEU A 1 82 ? -2.626 3.071 4.779 1.00 97.44 82 LEU A C 1
ATOM 601 O O . LEU A 1 82 ? -2.669 1.856 4.602 1.00 97.44 82 LEU A O 1
ATOM 605 N N . ALA A 1 83 ? -3.044 3.964 3.888 1.00 98.38 83 ALA A N 1
ATOM 606 C CA . ALA A 1 83 ? -3.340 3.663 2.496 1.00 98.38 83 ALA A CA 1
ATOM 607 C C . ALA A 1 83 ? -2.543 4.630 1.616 1.00 98.38 83 ALA A C 1
ATOM 609 O O . ALA A 1 83 ? -2.527 5.840 1.860 1.00 98.38 83 ALA A O 1
ATOM 610 N N . ILE A 1 84 ? -1.857 4.095 0.610 1.00 98.69 84 ILE A N 1
ATOM 611 C CA . ILE A 1 84 ? -1.130 4.881 -0.385 1.00 98.69 84 ILE A CA 1
ATOM 612 C C . ILE A 1 84 ? -1.560 4.468 -1.791 1.00 98.69 84 ILE A C 1
ATOM 614 O O . ILE A 1 84 ? -1.844 3.295 -2.039 1.00 98.69 84 ILE A O 1
ATOM 618 N N . HIS A 1 85 ? -1.591 5.437 -2.700 1.00 98.81 85 HIS A N 1
ATOM 619 C CA . HIS A 1 85 ? -2.017 5.267 -4.085 1.00 98.81 85 HIS A CA 1
ATOM 620 C C . HIS A 1 85 ? -0.930 5.720 -5.052 1.00 98.81 85 HIS A C 1
ATOM 622 O O . HIS A 1 85 ? -0.346 6.791 -4.872 1.00 98.81 85 HIS A O 1
ATOM 628 N N . TRP A 1 86 ? -0.661 4.891 -6.053 1.00 98.81 86 TRP A N 1
ATOM 629 C CA . TRP A 1 86 ? 0.211 5.175 -7.180 1.00 98.81 86 TRP A CA 1
ATOM 630 C C . TRP A 1 86 ? -0.624 5.642 -8.364 1.00 98.81 86 TRP A C 1
ATOM 632 O O . TRP A 1 86 ? -1.451 4.889 -8.877 1.00 98.81 86 TRP A O 1
ATOM 642 N N . ASP A 1 87 ? -0.341 6.851 -8.836 1.00 98.00 87 ASP A N 1
ATOM 643 C CA . ASP A 1 87 ? -1.054 7.500 -9.943 1.00 98.00 87 ASP A CA 1
ATOM 644 C C . ASP A 1 87 ? -0.380 7.317 -11.319 1.00 98.00 87 ASP A C 1
ATOM 646 O O . ASP A 1 87 ? -0.764 7.948 -12.308 1.00 98.00 87 ASP A O 1
ATOM 650 N N . GLY A 1 88 ? 0.654 6.473 -11.400 1.00 97.75 88 GLY A N 1
ATOM 651 C CA . GLY A 1 88 ? 1.505 6.326 -12.587 1.00 97.75 88 GLY A CA 1
ATOM 652 C C . GLY A 1 88 ? 2.807 7.125 -12.535 1.00 97.75 88 GLY A C 1
ATOM 653 O O . GLY A 1 88 ? 3.675 6.907 -13.381 1.00 97.75 88 GLY A O 1
ATOM 654 N N . ALA A 1 89 ? 2.964 8.026 -11.564 1.00 97.69 89 ALA A N 1
ATOM 655 C CA . ALA A 1 89 ? 4.159 8.849 -11.408 1.00 97.69 89 ALA A CA 1
ATOM 656 C C . ALA A 1 89 ? 4.699 8.870 -9.974 1.00 97.69 89 ALA A C 1
ATOM 658 O O . ALA A 1 89 ? 5.917 8.906 -9.781 1.00 97.69 89 ALA A O 1
ATOM 659 N N . SER A 1 90 ? 3.819 8.882 -8.974 1.00 98.44 90 SER A N 1
ATOM 660 C CA . SER A 1 90 ? 4.205 8.967 -7.569 1.00 98.44 90 SER A CA 1
ATOM 661 C C . SER A 1 90 ? 3.211 8.281 -6.642 1.00 98.44 90 SER A C 1
ATOM 663 O O . SER A 1 90 ? 2.016 8.217 -6.917 1.00 98.44 90 SER A O 1
ATOM 665 N N . TRP A 1 91 ? 3.722 7.797 -5.510 1.00 98.75 91 TRP A N 1
ATOM 666 C CA . TRP A 1 91 ? 2.889 7.355 -4.400 1.00 98.75 91 TRP A CA 1
ATOM 667 C C . TRP A 1 91 ? 2.426 8.555 -3.574 1.00 98.75 91 TRP A C 1
ATOM 669 O O . TRP A 1 91 ? 3.231 9.416 -3.212 1.00 98.75 91 TRP A O 1
ATOM 679 N N . SER A 1 92 ? 1.150 8.576 -3.202 1.00 98.62 92 SER A N 1
ATOM 680 C CA . SER A 1 92 ? 0.569 9.580 -2.309 1.00 98.62 92 SER A CA 1
ATOM 681 C C . SER A 1 92 ? -0.262 8.924 -1.209 1.00 98.62 92 SER A C 1
ATOM 683 O O . SER A 1 92 ? -0.841 7.862 -1.414 1.00 98.62 92 SER A O 1
ATOM 685 N N . VAL A 1 93 ? -0.292 9.531 -0.018 1.00 98.31 93 VAL A N 1
ATOM 686 C CA . VAL A 1 93 ? -1.142 9.054 1.084 1.00 98.31 93 VAL A CA 1
ATOM 687 C C . VAL A 1 93 ? -2.592 9.406 0.784 1.00 98.31 93 VAL A C 1
ATOM 689 O O . VAL A 1 93 ? -2.901 10.568 0.511 1.00 98.31 93 VAL A O 1
ATOM 692 N N . VAL A 1 94 ? -3.481 8.423 0.906 1.00 98.25 94 VAL A N 1
ATOM 693 C CA . VAL A 1 94 ? -4.928 8.618 0.815 1.00 98.25 94 VAL A CA 1
ATOM 694 C C . VAL A 1 94 ? -5.532 8.415 2.206 1.00 98.25 94 VAL A C 1
ATOM 696 O O . VAL A 1 94 ? -5.301 7.372 2.819 1.00 98.25 94 VAL A O 1
ATOM 699 N N . PRO A 1 95 ? -6.283 9.392 2.744 1.00 96.38 95 PRO A N 1
ATOM 700 C CA . PRO A 1 95 ? -6.871 9.267 4.071 1.00 96.38 95 PRO A CA 1
ATOM 701 C C . PRO A 1 95 ? -7.818 8.067 4.189 1.00 96.38 95 PRO A C 1
ATOM 703 O O . PRO A 1 95 ? -8.725 7.902 3.375 1.00 96.38 95 PRO A O 1
ATOM 706 N N . THR A 1 96 ? -7.641 7.284 5.250 1.00 95.06 96 THR A N 1
ATOM 707 C CA . THR A 1 96 ? -8.614 6.288 5.717 1.00 95.06 96 THR A CA 1
ATOM 708 C C . THR A 1 96 ? -9.522 6.919 6.785 1.00 95.06 96 THR A C 1
ATOM 710 O O . THR A 1 96 ? -9.105 7.877 7.453 1.00 95.06 96 THR A O 1
ATOM 713 N N . PRO A 1 97 ? -10.755 6.426 6.992 1.00 92.00 97 PRO A N 1
ATOM 714 C CA . PRO A 1 97 ? -11.615 6.931 8.054 1.00 92.00 97 PRO A CA 1
ATOM 715 C C . PRO A 1 97 ? -11.021 6.723 9.452 1.00 92.00 97 PRO A C 1
ATOM 717 O O . PRO A 1 97 ? -10.163 5.876 9.680 1.00 92.00 97 PRO A O 1
ATOM 720 N N . VAL A 1 98 ? -11.520 7.498 10.415 1.00 84.88 98 VAL A N 1
ATOM 721 C CA . VAL A 1 98 ? -11.234 7.302 11.841 1.00 84.88 98 VAL A CA 1
ATOM 722 C C . VAL A 1 98 ? -12.413 6.560 12.462 1.00 84.88 98 VAL A C 1
ATOM 724 O O . VAL A 1 98 ? -13.519 7.097 12.506 1.00 84.88 98 VAL A O 1
ATOM 727 N N . PHE A 1 99 ? -12.182 5.338 12.942 1.00 78.31 99 PHE A N 1
ATOM 728 C CA . PHE A 1 99 ? -13.249 4.446 13.425 1.00 78.31 99 PHE A CA 1
ATOM 729 C C . PHE A 1 99 ? -13.463 4.532 14.941 1.00 78.31 99 PHE A C 1
ATOM 731 O O . PHE A 1 99 ? -14.597 4.487 15.411 1.00 78.31 99 PHE A O 1
ATOM 738 N N . ASP A 1 100 ? -12.383 4.705 15.710 1.00 82.19 100 ASP A N 1
ATOM 739 C CA . ASP A 1 100 ? -12.425 4.945 17.156 1.00 82.19 100 ASP A CA 1
ATOM 740 C C . ASP A 1 100 ? -11.206 5.793 17.574 1.00 82.19 100 ASP A C 1
ATOM 742 O O . ASP A 1 100 ?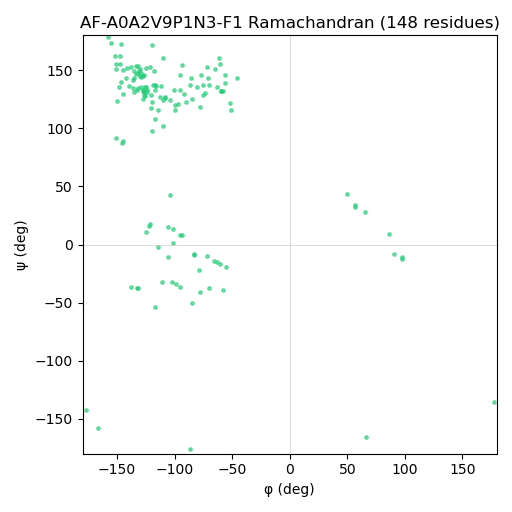 -10.067 5.389 17.331 1.00 82.19 100 ASP A O 1
ATOM 746 N N . PRO A 1 101 ? -11.398 6.960 18.216 1.00 82.81 101 PRO A N 1
ATOM 747 C CA . PRO A 1 101 ? -10.293 7.817 18.653 1.00 82.81 101 PRO A CA 1
ATOM 748 C C . PRO A 1 101 ? -9.411 7.193 19.748 1.00 82.81 101 PRO A C 1
ATOM 750 O O . PRO A 1 101 ? -8.327 7.704 20.016 1.00 82.81 101 PRO A O 1
ATOM 753 N N . ASN A 1 102 ? -9.861 6.118 20.398 1.00 85.19 102 ASN A N 1
ATOM 754 C CA . ASN A 1 102 ? -9.109 5.388 21.418 1.00 85.19 102 ASN A CA 1
ATOM 755 C C . ASN A 1 102 ? -8.483 4.097 20.876 1.00 85.19 102 ASN A C 1
ATOM 757 O O . ASN A 1 102 ? -7.874 3.356 21.652 1.00 85.19 102 ASN A O 1
ATOM 761 N N . ALA A 1 103 ? -8.660 3.794 19.586 1.00 86.81 103 ALA A N 1
ATOM 762 C CA . ALA A 1 103 ? -8.097 2.594 18.999 1.00 86.81 103 ALA A CA 1
ATOM 763 C C . ALA A 1 103 ? -6.573 2.686 18.887 1.00 86.81 103 ALA A C 1
ATOM 765 O O . ALA A 1 103 ? -6.001 3.683 18.444 1.00 86.81 103 ALA A O 1
ATOM 766 N N . THR A 1 104 ? -5.923 1.588 19.238 1.00 88.56 104 THR A N 1
ATOM 767 C CA . THR A 1 104 ? -4.501 1.342 19.027 1.00 88.56 104 THR A CA 1
ATOM 768 C C . THR A 1 104 ? -4.328 0.114 18.142 1.00 88.56 104 THR A C 1
ATOM 770 O O . THR A 1 104 ? -5.289 -0.588 17.828 1.00 88.56 104 THR A O 1
ATOM 773 N N . ASN A 1 105 ? -3.095 -0.147 17.720 1.00 87.44 105 ASN A N 1
ATOM 774 C CA . ASN A 1 105 ? -2.741 -1.233 16.812 1.00 87.44 105 ASN A CA 1
ATOM 775 C C . ASN A 1 105 ? -3.626 -1.265 15.551 1.00 87.44 105 ASN A C 1
ATOM 777 O O . ASN A 1 105 ? -4.125 -2.319 15.159 1.00 87.44 105 ASN A O 1
ATOM 781 N N . GLN A 1 106 ? -3.869 -0.086 14.975 1.00 92.06 106 GLN A N 1
ATOM 782 C CA . GLN A 1 106 ? -4.697 0.075 13.785 1.00 92.06 106 GLN A CA 1
ATOM 783 C C . GLN A 1 106 ? -3.889 -0.325 12.551 1.00 92.06 106 GLN A C 1
ATOM 785 O O . GLN A 1 106 ? -2.855 0.278 12.264 1.00 92.06 106 GLN A O 1
ATOM 790 N N . VAL A 1 107 ? -4.339 -1.353 11.837 1.00 94.50 107 VAL A N 1
ATOM 791 C CA . VAL A 1 107 ? -3.614 -1.893 10.685 1.00 94.50 107 VAL A CA 1
ATOM 792 C C . VAL A 1 107 ? -4.573 -2.444 9.641 1.00 94.50 107 VAL A C 1
ATOM 794 O O . VAL A 1 107 ? -5.493 -3.193 9.967 1.00 94.50 107 VAL A O 1
ATOM 797 N N . LEU A 1 108 ? -4.311 -2.118 8.377 1.00 97.31 108 LEU A N 1
ATOM 798 C CA . LEU A 1 108 ? -4.873 -2.808 7.221 1.00 97.31 108 LEU A CA 1
ATOM 799 C C . LEU A 1 108 ? -3.876 -3.863 6.744 1.00 97.31 108 LEU A C 1
ATOM 801 O O . LEU A 1 108 ? -2.684 -3.594 6.643 1.00 97.31 108 LEU A O 1
ATOM 805 N N . VAL A 1 109 ? -4.348 -5.079 6.493 1.00 97.31 109 VAL A N 1
ATOM 806 C CA . VAL A 1 109 ? -3.487 -6.227 6.171 1.00 97.31 109 VAL A CA 1
ATOM 807 C C . VAL A 1 109 ? -3.780 -6.742 4.770 1.00 97.31 109 VAL A C 1
ATOM 809 O O . VAL A 1 109 ? -2.873 -6.874 3.955 1.00 97.31 109 VAL A O 1
ATOM 812 N N . GLY A 1 110 ? -5.048 -7.044 4.498 1.00 97.75 110 GLY A N 1
ATOM 813 C CA . GLY A 1 110 ? -5.503 -7.519 3.199 1.00 97.75 110 GLY A CA 1
ATOM 814 C C . GLY A 1 110 ? -6.023 -6.375 2.343 1.00 97.75 110 GLY A C 1
ATOM 815 O O . GLY A 1 110 ? -6.645 -5.448 2.862 1.00 97.75 110 GLY A O 1
ATOM 816 N N . ILE A 1 111 ? -5.810 -6.484 1.036 1.00 98.75 111 ILE A N 1
ATOM 817 C CA . ILE A 1 111 ? -6.399 -5.613 0.022 1.00 98.75 111 ILE A CA 1
ATOM 818 C C . ILE A 1 111 ? -6.751 -6.437 -1.217 1.00 98.75 111 ILE A C 1
ATOM 820 O O . ILE A 1 111 ? -6.027 -7.365 -1.578 1.00 98.75 111 ILE A O 1
ATOM 824 N N . VAL A 1 112 ? -7.865 -6.102 -1.856 1.00 98.50 112 VAL A N 1
ATOM 825 C CA . VAL A 1 112 ? -8.247 -6.589 -3.182 1.00 98.50 112 VAL A CA 1
ATOM 826 C C . VAL A 1 112 ? -8.863 -5.440 -3.965 1.00 98.50 112 VAL A C 1
ATOM 828 O O . VAL A 1 112 ? -9.678 -4.697 -3.423 1.00 98.50 112 VAL A O 1
ATOM 831 N N . ALA A 1 113 ? -8.489 -5.302 -5.233 1.00 97.81 113 ALA A N 1
ATOM 832 C CA . ALA A 1 113 ? -9.067 -4.315 -6.1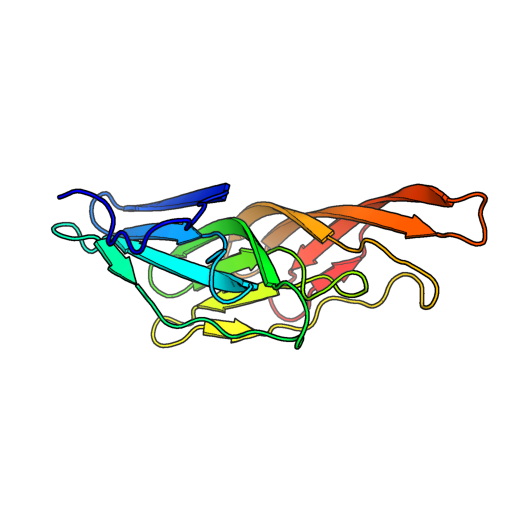32 1.00 97.81 113 ALA A CA 1
ATOM 833 C C . ALA A 1 1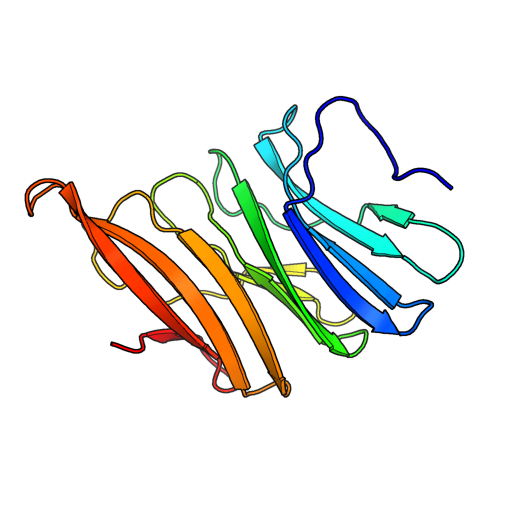13 ? -9.863 -5.017 -7.238 1.00 97.81 113 ALA A C 1
ATOM 835 O O . ALA A 1 113 ? -9.358 -5.928 -7.895 1.00 97.81 113 ALA A O 1
ATOM 836 N N . LEU A 1 114 ? -11.121 -4.617 -7.414 1.00 97.19 114 LEU A N 1
ATOM 837 C CA . LEU A 1 114 ? -12.011 -5.106 -8.471 1.00 97.19 114 LEU A CA 1
ATOM 838 C C . LEU A 1 114 ? -12.055 -4.118 -9.645 1.00 97.19 114 LEU A C 1
ATOM 840 O O . LEU A 1 114 ? -12.141 -4.526 -10.804 1.00 97.19 114 LEU A O 1
ATOM 844 N N . SER A 1 115 ? -11.950 -2.827 -9.334 1.00 97.38 115 SER A N 1
ATOM 845 C CA . SER A 1 115 ? -11.832 -1.699 -10.258 1.00 97.38 115 SER A CA 1
ATOM 846 C C . SER A 1 115 ? -11.207 -0.499 -9.534 1.00 97.38 115 SER A C 1
ATOM 848 O O . SER A 1 115 ? -10.938 -0.556 -8.335 1.00 97.38 115 SER A O 1
ATOM 850 N N . SER A 1 116 ? -10.997 0.609 -10.251 1.00 96.56 116 SER A N 1
ATOM 851 C CA . SER A 1 116 ? -10.468 1.869 -9.698 1.00 96.56 116 SER A CA 1
ATOM 852 C C . SER A 1 116 ? -11.374 2.522 -8.641 1.00 96.56 116 SER A C 1
ATOM 854 O O . SER A 1 116 ? -10.969 3.448 -7.942 1.00 96.56 116 SER A O 1
ATOM 856 N N . ASP A 1 117 ? -12.628 2.081 -8.566 1.00 97.12 117 ASP A N 1
ATOM 857 C CA . ASP A 1 117 ? -13.695 2.590 -7.704 1.00 97.12 117 ASP A CA 1
ATOM 858 C C . ASP A 1 117 ? -14.339 1.502 -6.828 1.00 97.12 117 ASP A C 1
ATOM 860 O O . ASP A 1 117 ? -15.372 1.750 -6.213 1.00 97.12 117 ASP A O 1
ATOM 864 N N . ASP A 1 118 ? -13.738 0.309 -6.769 1.00 98.19 118 ASP A N 1
ATOM 865 C CA . ASP A 1 118 ? -14.187 -0.784 -5.907 1.00 98.19 118 ASP A CA 1
ATOM 866 C C . ASP A 1 118 ? -12.979 -1.572 -5.390 1.00 98.19 118 ASP A C 1
ATOM 868 O O . ASP A 1 118 ? -12.490 -2.528 -6.008 1.00 98.19 118 ASP A O 1
ATOM 872 N N . ILE A 1 119 ? -12.453 -1.120 -4.252 1.00 98.56 119 ILE A N 1
ATOM 873 C CA . ILE A 1 119 ? -11.295 -1.724 -3.587 1.00 98.56 119 ILE A CA 1
ATOM 874 C C . ILE A 1 119 ? -11.677 -2.008 -2.146 1.00 98.56 119 ILE A C 1
ATOM 876 O O . ILE A 1 119 ? -12.231 -1.155 -1.459 1.00 98.56 119 ILE A O 1
ATOM 880 N N . TRP A 1 120 ? -11.378 -3.214 -1.683 1.00 98.56 120 TRP A N 1
ATOM 881 C CA . TRP A 1 120 ? -11.717 -3.671 -0.344 1.00 98.56 120 TRP A CA 1
ATOM 882 C C . TRP A 1 120 ? -10.461 -3.956 0.449 1.00 98.56 120 TRP A C 1
ATOM 884 O O . TRP A 1 120 ? -9.541 -4.612 -0.042 1.00 98.56 120 TRP A O 1
ATOM 894 N N . THR A 1 121 ? -10.447 -3.510 1.698 1.00 98.44 121 THR A N 1
ATOM 895 C CA . THR A 1 121 ? -9.379 -3.809 2.647 1.00 98.44 121 THR A CA 1
ATOM 896 C C . THR A 1 121 ? -9.934 -4.513 3.867 1.00 98.44 121 THR A C 1
ATOM 898 O O . THR A 1 121 ? -11.097 -4.351 4.235 1.00 98.44 121 THR A O 1
ATOM 901 N N . ALA A 1 122 ? -9.083 -5.313 4.499 1.00 97.50 122 ALA A N 1
ATOM 902 C CA . ALA A 1 122 ? -9.388 -5.964 5.759 1.00 97.50 122 ALA A CA 1
ATOM 903 C C . ALA A 1 122 ? -8.202 -5.846 6.712 1.00 97.50 122 ALA A C 1
ATOM 905 O O . ALA A 1 122 ? -7.039 -5.933 6.311 1.00 97.50 122 ALA A O 1
ATOM 906 N N . GLY A 1 123 ? -8.496 -5.679 7.991 1.00 95.44 123 GLY A N 1
ATOM 907 C CA . GLY A 1 123 ? -7.507 -5.369 9.004 1.00 95.44 123 GLY A CA 1
ATOM 908 C C . GLY A 1 123 ? -8.037 -5.556 10.414 1.00 95.44 123 GLY A C 1
ATOM 909 O O . GLY A 1 123 ? -8.997 -6.293 10.657 1.00 95.44 123 GLY A O 1
ATOM 910 N N . GLN A 1 124 ? -7.397 -4.879 11.357 1.00 93.19 124 GLN A N 1
ATOM 911 C CA . GLN A 1 124 ? -7.757 -4.948 12.765 1.00 93.19 124 GLN A CA 1
ATOM 912 C C . GLN A 1 124 ? -7.403 -3.667 13.512 1.00 93.19 124 GLN A C 1
ATOM 914 O O . GLN A 1 124 ? -6.562 -2.878 13.080 1.00 93.19 124 GLN A O 1
ATOM 919 N N . TYR A 1 125 ? -8.019 -3.519 14.678 1.00 91.19 125 TYR A N 1
ATOM 920 C CA . TYR A 1 125 ? -7.647 -2.543 15.691 1.00 91.19 125 TYR A CA 1
ATOM 921 C C . TYR A 1 125 ? -7.922 -3.099 17.092 1.00 91.19 125 TYR A C 1
ATOM 923 O O . TYR A 1 125 ? -8.654 -4.075 17.264 1.00 91.19 125 TYR A O 1
ATOM 931 N N . ILE A 1 126 ? -7.318 -2.489 18.107 1.00 87.69 126 ILE A N 1
ATOM 932 C CA . ILE A 1 126 ? -7.499 -2.825 19.521 1.00 87.69 126 ILE A CA 1
ATOM 933 C C . ILE A 1 126 ? -8.103 -1.619 20.233 1.00 87.69 126 ILE A C 1
ATOM 935 O O . ILE A 1 126 ? -7.650 -0.497 20.033 1.00 87.69 126 ILE A O 1
ATOM 939 N N . VAL A 1 127 ? -9.081 -1.841 21.115 1.00 84.81 127 VAL A N 1
ATOM 940 C CA . VAL A 1 127 ? -9.609 -0.789 22.003 1.00 84.81 127 VAL A CA 1
ATOM 941 C C . VAL A 1 127 ? -9.184 -1.085 23.445 1.00 84.81 127 VAL A C 1
ATOM 943 O O . VAL A 1 127 ? -9.795 -1.935 24.102 1.00 84.81 127 VAL A O 1
ATOM 946 N N . PRO A 1 128 ? -8.161 -0.395 23.990 1.00 79.81 128 PRO A N 1
ATOM 947 C CA . PRO A 1 128 ? -7.629 -0.695 25.322 1.00 79.81 128 PRO A CA 1
ATOM 948 C C . PRO A 1 128 ? -8.682 -0.600 26.433 1.00 79.81 128 PRO A C 1
ATOM 950 O O . PRO A 1 128 ? -8.729 -1.440 27.330 1.00 79.81 128 PRO A O 1
ATOM 953 N N . LEU A 1 129 ? -9.579 0.388 26.345 1.00 77.75 129 LEU A N 1
ATOM 954 C CA . LEU A 1 129 ? -10.630 0.620 27.342 1.00 77.75 129 LEU A CA 1
ATOM 955 C C . LEU A 1 129 ? -11.746 -0.438 27.320 1.00 77.75 129 LEU A C 1
ATOM 957 O O . LEU A 1 129 ? -12.543 -0.494 28.253 1.00 77.75 129 LEU A O 1
ATOM 961 N N . GLN A 1 130 ? -11.778 -1.309 26.308 1.00 74.62 130 GLN A N 1
ATOM 962 C CA . GLN A 1 130 ? -12.661 -2.476 26.239 1.00 74.62 130 GLN A CA 1
ATOM 963 C C . GLN A 1 130 ? -11.892 -3.774 26.527 1.00 74.62 130 GLN A C 1
ATOM 965 O O . GLN A 1 130 ? -12.046 -4.776 25.836 1.00 74.62 130 GLN A O 1
ATOM 970 N N . GLY A 1 131 ? -11.011 -3.754 27.533 1.00 73.50 131 GLY A N 1
ATOM 971 C CA . GLY A 1 131 ? -10.228 -4.929 27.927 1.00 73.50 131 GLY A CA 1
ATOM 972 C C . GLY A 1 131 ? -9.236 -5.391 26.857 1.00 73.50 131 GLY A C 1
ATOM 973 O O . GLY A 1 131 ? -8.942 -6.582 26.784 1.00 73.50 131 GLY A O 1
ATOM 974 N N . SER A 1 132 ? -8.755 -4.464 26.020 1.00 76.25 132 SER A N 1
ATOM 975 C CA . SER A 1 132 ? -7.920 -4.755 24.846 1.00 76.25 132 SER A CA 1
ATOM 976 C C . SER A 1 132 ? -8.574 -5.723 23.856 1.00 76.25 132 SER A C 1
ATOM 978 O O . SER A 1 132 ? -7.889 -6.532 23.230 1.00 76.25 132 SER A O 1
ATOM 980 N N . ALA A 1 133 ? -9.901 -5.651 23.711 1.00 80.25 133 ALA A N 1
ATOM 981 C CA . ALA A 1 133 ? -10.610 -6.388 22.678 1.00 80.25 133 ALA A CA 1
ATOM 982 C C . ALA A 1 133 ? -10.072 -6.006 21.289 1.00 80.25 133 ALA A C 1
ATOM 984 O O . ALA A 1 133 ? -9.904 -4.824 20.973 1.00 80.25 133 ALA A O 1
ATOM 985 N N . GLN A 1 134 ? -9.785 -7.032 20.490 1.00 83.62 134 GLN A N 1
ATOM 986 C CA . GLN A 1 134 ? -9.376 -6.909 19.099 1.00 83.62 134 GLN A CA 1
ATOM 987 C C . GLN A 1 134 ? -10.621 -6.970 18.216 1.00 83.62 134 GLN A C 1
ATOM 989 O O . GLN A 1 134 ? -11.434 -7.888 18.341 1.00 83.62 134 GLN A O 1
ATOM 994 N N . PHE A 1 135 ? -10.746 -6.003 17.321 1.00 87.88 135 PHE A N 1
ATOM 995 C CA . PHE A 1 135 ? -11.847 -5.873 16.380 1.00 87.88 135 PHE A CA 1
ATOM 996 C C . PHE A 1 135 ? -11.321 -5.978 14.957 1.00 87.88 135 PHE A C 1
ATOM 998 O O . PHE A 1 135 ? -10.181 -5.604 14.677 1.00 87.88 135 PHE A O 1
ATOM 1005 N N . THR A 1 136 ? -12.156 -6.492 14.061 1.00 90.81 136 THR A N 1
ATOM 1006 C CA . THR A 1 136 ? -11.890 -6.467 12.624 1.00 90.81 136 THR A CA 1
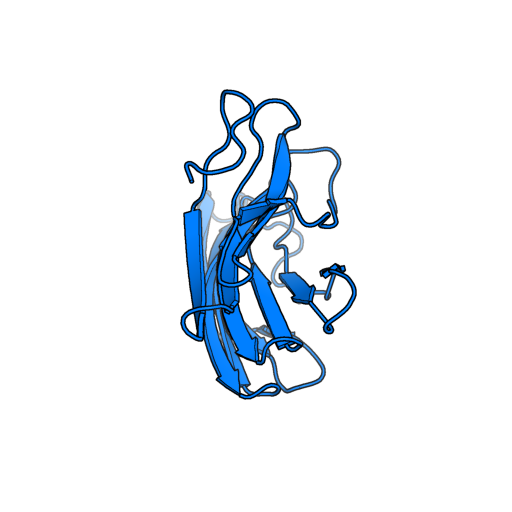ATOM 1007 C C . THR A 1 136 ? -12.174 -5.081 12.066 1.00 90.81 136 THR A C 1
ATOM 1009 O O . THR A 1 136 ? -13.102 -4.403 12.502 1.00 90.81 136 THR A O 1
ATOM 1012 N N . LEU A 1 137 ? -11.388 -4.688 11.072 1.00 91.19 137 LEU A N 1
ATOM 1013 C CA . LEU A 1 137 ? -11.588 -3.487 10.276 1.00 91.19 137 LEU A CA 1
ATOM 1014 C C . LEU A 1 137 ? -11.835 -3.911 8.832 1.00 91.19 137 LEU A C 1
ATOM 1016 O O . LEU A 1 137 ? -11.114 -4.764 8.317 1.00 91.19 137 LEU A O 1
ATOM 1020 N N . THR A 1 138 ? -12.851 -3.360 8.184 1.00 95.62 138 THR A N 1
ATOM 1021 C CA . THR A 1 138 ? -13.063 -3.504 6.742 1.00 95.62 138 THR A CA 1
ATOM 1022 C C . THR A 1 138 ? -13.351 -2.129 6.170 1.00 95.62 138 THR A C 1
ATOM 1024 O O . THR A 1 138 ? -14.137 -1.373 6.745 1.00 95.62 138 THR A O 1
ATOM 1027 N N . GLU A 1 139 ? -12.693 -1.789 5.066 1.00 96.94 139 GLU A N 1
ATOM 1028 C CA . GLU A 1 139 ? -12.926 -0.530 4.363 1.00 96.94 139 GLU A CA 1
ATOM 1029 C C . GLU A 1 139 ? -13.175 -0.784 2.879 1.00 96.94 139 GLU A C 1
ATOM 1031 O O . GLU A 1 139 ? -12.608 -1.706 2.289 1.00 96.94 139 GLU A O 1
ATOM 1036 N N . ASN A 1 140 ? -14.015 0.055 2.278 1.00 98.19 140 ASN A N 1
ATOM 1037 C CA . ASN A 1 140 ? -14.283 0.067 0.847 1.00 98.19 140 ASN A CA 1
ATOM 1038 C C . ASN A 1 140 ? -13.926 1.434 0.253 1.00 98.19 140 ASN A C 1
ATOM 1040 O O . ASN A 1 140 ? -14.368 2.464 0.761 1.00 98.19 140 ASN A O 1
ATOM 1044 N N . TRP A 1 141 ? -13.135 1.432 -0.8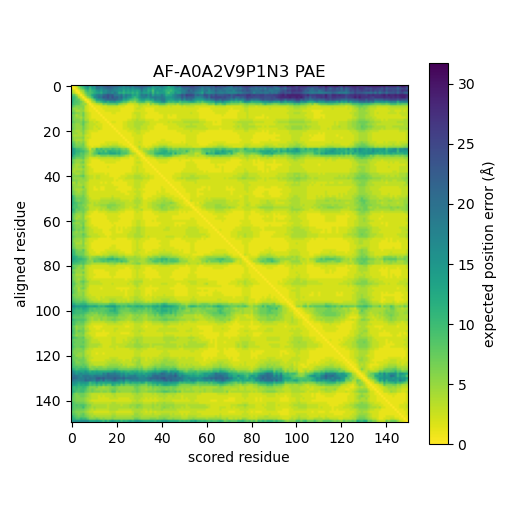14 1.00 98.44 141 TRP A N 1
ATOM 1045 C CA . TRP A 1 141 ? -12.890 2.589 -1.664 1.00 98.44 141 TRP A CA 1
ATOM 1046 C C . TRP A 1 141 ? -13.995 2.690 -2.709 1.00 98.44 141 TRP A C 1
ATOM 1048 O O . TRP A 1 141 ? -14.197 1.740 -3.462 1.00 98.44 141 TRP A O 1
ATOM 1058 N N . ASP A 1 142 ? -14.659 3.845 -2.768 1.00 96.81 142 ASP A N 1
ATOM 1059 C CA . ASP A 1 142 ? -15.792 4.113 -3.669 1.00 96.81 142 ASP A CA 1
ATOM 1060 C C . ASP A 1 142 ? -15.421 4.946 -4.914 1.00 96.81 142 ASP A C 1
ATOM 1062 O O . ASP A 1 142 ? -16.287 5.513 -5.584 1.00 96.81 142 ASP A O 1
ATOM 1066 N N . GLY A 1 143 ? -14.122 5.089 -5.196 1.00 96.38 143 GLY A N 1
ATOM 1067 C CA . GLY A 1 143 ? -13.603 5.971 -6.246 1.00 96.38 143 GLY A CA 1
ATOM 1068 C C . GLY A 1 143 ? -13.291 7.392 -5.772 1.00 96.38 143 GLY A C 1
ATOM 1069 O O . GLY A 1 143 ? -12.730 8.178 -6.534 1.00 96.38 143 GLY A O 1
ATOM 1070 N N . SER A 1 144 ? -13.652 7.754 -4.539 1.00 96.25 144 SER A N 1
ATOM 1071 C CA . SER A 1 144 ? -13.369 9.076 -3.964 1.00 96.25 144 SER A CA 1
ATOM 1072 C C . SER A 1 144 ? -12.899 9.029 -2.514 1.00 96.25 144 SER A C 1
ATOM 1074 O O . SER A 1 144 ? -12.061 9.846 -2.131 1.00 96.25 144 SER A O 1
ATOM 1076 N N . ASN A 1 145 ? -13.437 8.122 -1.699 1.00 97.56 145 ASN A N 1
ATOM 1077 C CA . ASN A 1 145 ? -13.088 7.980 -0.292 1.00 97.56 145 ASN A CA 1
ATOM 1078 C C . ASN A 1 145 ? -13.046 6.509 0.122 1.00 97.56 145 ASN A C 1
ATOM 1080 O O . ASN A 1 145 ? -13.782 5.667 -0.393 1.00 97.56 145 ASN A O 1
ATOM 1084 N N . TRP A 1 146 ? -12.218 6.228 1.125 1.00 97.81 146 TRP A N 1
ATOM 1085 C CA . TRP A 1 146 ? -12.334 5.011 1.914 1.00 97.81 146 TRP A CA 1
ATOM 1086 C C . TRP A 1 146 ? -13.508 5.148 2.882 1.00 97.81 146 TRP A C 1
ATOM 1088 O O . TRP A 1 146 ? -13.676 6.189 3.516 1.00 97.81 146 TRP A O 1
ATOM 1098 N N . ASN A 1 147 ? -14.307 4.095 3.014 1.00 96.31 147 ASN A N 1
ATOM 1099 C CA . ASN A 1 147 ? -15.493 4.043 3.860 1.00 96.31 147 ASN A CA 1
ATOM 1100 C C . ASN A 1 147 ? -15.425 2.833 4.788 1.00 96.31 147 ASN A C 1
ATOM 1102 O O . ASN A 1 147 ? -15.167 1.723 4.331 1.00 96.31 147 ASN A O 1
ATOM 1106 N N . PHE A 1 148 ? -15.712 3.028 6.078 1.00 93.06 148 PHE A N 1
ATOM 1107 C CA . PHE A 1 148 ? -15.842 1.919 7.025 1.00 93.06 148 PHE A CA 1
ATOM 1108 C C . PHE A 1 148 ? -17.004 1.004 6.641 1.00 93.06 148 PHE A C 1
ATOM 1110 O O . PHE A 1 148 ? -18.114 1.488 6.398 1.00 93.06 148 PHE A O 1
ATOM 1117 N N . VAL A 1 149 ? -16.780 -0.306 6.694 1.00 92.12 149 VAL A N 1
ATOM 1118 C CA . VAL A 1 149 ? -17.823 -1.317 6.525 1.00 92.12 149 VAL A CA 1
ATOM 1119 C C . VAL A 1 149 ? -17.893 -2.184 7.795 1.00 92.12 149 VAL A C 1
ATOM 1121 O O . VAL A 1 149 ? -16.892 -2.821 8.127 1.00 92.12 149 VAL A O 1
ATOM 1124 N N . PRO A 1 150 ? -19.029 -2.178 8.525 1.00 79.12 150 PRO A N 1
ATOM 1125 C CA . PRO A 1 150 ? -19.217 -2.944 9.764 1.00 79.12 150 PRO A CA 1
ATOM 1126 C C . PRO A 1 150 ? -19.255 -4.467 9.601 1.00 79.12 150 PRO A C 1
ATOM 1128 O O . PRO A 1 150 ? -19.721 -4.947 8.542 1.00 79.12 150 PRO A O 1
#

Nearest PDB structures (foldseek):
  1u4c-assembly1_A  TM=5.947E-01  e=5.760E-02  Saccharomyces cerevisiae
  2dg0-assembly1_A  TM=6.024E-01  e=1.510E-01  Staphylococcus aureus
  2dso-assembly3_C  TM=5.694E-01  e=3.029E-01  Staphylococcus aureus

Sequence (150 aa):
MPSPSVND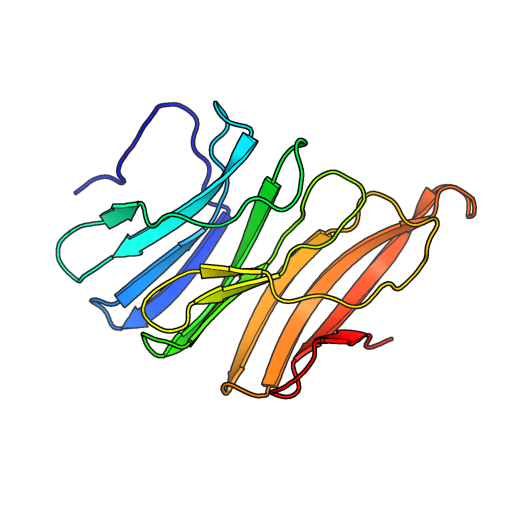DILFGVDAVASNDVWAVGRSQQEAVTLTIHWDGSAWSVVPSPNDSTEDNILFGVAAVTSNDVWAVGNAGSLKTLA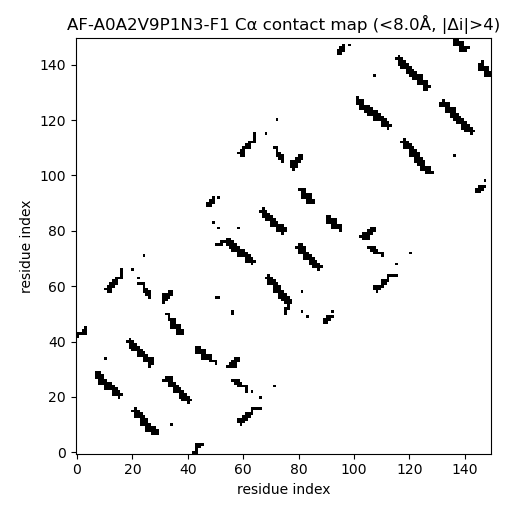IHWDGASWSVVPTPVFDPNATNQVLVGIVALSSDDIWTAGQYIVPLQGSAQFTLTENWDGSNWNFVP